Protein AF-A0A7S2PLD2-F1 (afdb_monomer_lite)

Foldseek 3Di:
DWPPPDDDDDPDVVVVLVCVVVCVVDPDDDDDDDDDDDDDDDDDDDPDDLVPDDWAWPDDDQWKTKTWFDAQAAQPQDVVVRGHHPLVSVLVVCVVDVPDDADSDKAFLDDDHRRDTGITMITSDPVSSVVSVVCVVVVVDDDDDTDDDPDDDDPDDD

pLDDT: mean 71.32, std 23.28, range [25.47, 94.06]

Secondary structure (DSSP, 8-state):
----------TTHHHHHHHHHHHTT-------------PPP--------GGG----EEEE-SSEEEEEEPTT--SS-BTTTTB--HHHHHHHHHHH-TT----S--EESS---TT--EEEEEESSHHHHHHHHHHHHTT-S--------SSPPPPPP-

Radius of gyration: 17.47 Å; chains: 1; bounding box: 42×40×40 Å

InterPro domains:
  IPR006145 Pseudouridine synthase, RsuA/RluA-like [PF00849] (63-151)
  IPR006224 Pseudouridine synthase, RluA-like, conserved site [PS01129] (109-123)
  IPR020103 Pseudouridine synthase, catalytic domain superfamily [SSF55120] (50-151)
  IPR050188 RluA Pseudouridine Synthase [PTHR21600] (46-149)

Structure (mmCIF, N/CA/C/O backbone):
data_AF-A0A7S2PLD2-F1
#
_entry.id   AF-A0A7S2PLD2-F1
#
loop_
_atom_site.group_PDB
_atom_site.id
_atom_site.type_symbol
_atom_site.label_atom_id
_atom_site.label_alt_id
_atom_site.label_comp_id
_atom_site.label_asym_id
_atom_site.label_entity_id
_atom_site.label_seq_id
_atom_site.pdbx_PDB_ins_code
_atom_site.Cartn_x
_atom_site.Cartn_y
_atom_site.Cartn_z
_atom_site.occupancy
_atom_site.B_iso_or_equiv
_atom_site.auth_seq_id
_atom_site.auth_comp_id
_atom_site.auth_asym_id
_atom_site.auth_atom_id
_atom_site.pdbx_PDB_model_num
ATOM 1 N N . CYS A 1 1 ? 0.841 -4.759 -26.166 1.00 25.47 1 CYS A N 1
ATOM 2 C CA . CYS A 1 1 ? -0.642 -4.775 -26.176 1.00 25.47 1 CYS A CA 1
ATOM 3 C C . CYS A 1 1 ? -1.135 -4.058 -24.923 1.00 25.47 1 CYS A C 1
ATOM 5 O O . CYS A 1 1 ? -0.956 -4.587 -23.832 1.00 25.47 1 CYS A O 1
ATOM 7 N N . ILE A 1 2 ? -1.646 -2.832 -25.062 1.00 26.31 2 ILE A N 1
ATOM 8 C CA . ILE A 1 2 ? -2.229 -2.085 -23.945 1.00 26.31 2 ILE A CA 1
ATOM 9 C C . ILE A 1 2 ? -3.523 -2.814 -23.580 1.00 26.31 2 ILE A C 1
ATOM 11 O O . ILE A 1 2 ? -4.480 -2.815 -24.352 1.00 26.31 2 ILE A O 1
ATOM 15 N N . MET A 1 3 ? -3.545 -3.476 -22.424 1.00 26.42 3 MET A N 1
ATOM 16 C CA . MET A 1 3 ? -4.778 -3.968 -21.804 1.00 26.42 3 MET A CA 1
ATOM 17 C C . MET A 1 3 ? -5.573 -2.764 -21.283 1.00 26.42 3 MET A C 1
ATOM 19 O O . MET A 1 3 ? -5.764 -2.580 -20.087 1.00 26.42 3 MET A O 1
ATOM 23 N N . MET A 1 4 ? -6.032 -1.914 -22.196 1.00 27.64 4 MET A N 1
ATOM 24 C CA . MET A 1 4 ? -7.102 -0.977 -21.919 1.00 27.64 4 MET A CA 1
ATOM 25 C C . MET A 1 4 ? -8.384 -1.767 -22.099 1.00 27.64 4 MET A C 1
ATOM 27 O O . MET A 1 4 ? -8.828 -2.033 -23.216 1.00 27.64 4 MET A O 1
ATOM 31 N N . LYS A 1 5 ? -8.981 -2.173 -20.979 1.00 26.53 5 LYS A N 1
ATOM 32 C CA . LYS A 1 5 ? -10.404 -2.491 -20.959 1.00 26.53 5 LYS A CA 1
ATOM 33 C C . LYS A 1 5 ? -11.107 -1.175 -21.321 1.00 26.53 5 LYS A C 1
ATOM 35 O O . LYS A 1 5 ? -11.243 -0.291 -20.485 1.00 26.53 5 LYS A O 1
ATOM 40 N N . LYS A 1 6 ? -11.385 -1.011 -22.616 1.00 29.88 6 LYS A N 1
ATOM 41 C CA . LYS A 1 6 ? -11.972 0.172 -23.244 1.00 29.88 6 LYS A CA 1
ATOM 42 C C . LYS A 1 6 ? -13.325 0.447 -22.588 1.00 29.88 6 LYS A C 1
ATOM 44 O O . LYS A 1 6 ? -14.283 -0.265 -22.856 1.00 29.88 6 LYS A O 1
ATOM 49 N N . TYR A 1 7 ? -13.378 1.467 -21.743 1.00 40.28 7 TYR A N 1
ATOM 50 C CA . TYR A 1 7 ? -14.603 2.148 -21.335 1.00 40.28 7 TYR A CA 1
ATOM 51 C C . TYR A 1 7 ? -14.333 3.651 -21.456 1.00 40.28 7 TYR A C 1
ATOM 53 O O . TYR A 1 7 ? -13.196 4.075 -21.233 1.00 40.28 7 TYR A O 1
ATOM 61 N N . PRO A 1 8 ? -15.308 4.432 -21.945 1.00 31.86 8 PRO A N 1
ATOM 62 C CA . PRO A 1 8 ? 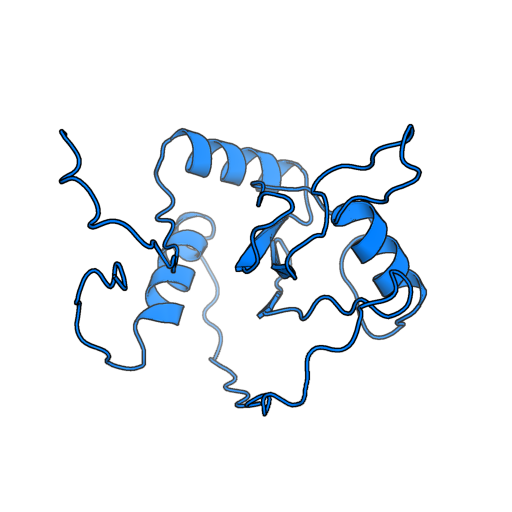-15.051 5.729 -22.548 1.00 31.86 8 PRO A CA 1
ATOM 63 C C . PRO A 1 8 ? -14.454 6.696 -21.527 1.00 31.86 8 PRO A C 1
ATOM 65 O O . PRO A 1 8 ? -14.982 6.874 -20.431 1.00 31.86 8 PRO A O 1
ATOM 68 N N . LEU A 1 9 ? -13.353 7.336 -21.928 1.00 38.69 9 LEU A N 1
ATOM 69 C CA . LEU A 1 9 ? -12.833 8.537 -21.292 1.00 38.69 9 LEU A CA 1
ATOM 70 C C . LEU A 1 9 ? -13.947 9.591 -21.277 1.00 38.69 9 LEU A C 1
ATOM 72 O O . LEU A 1 9 ? -14.194 10.263 -22.276 1.00 38.69 9 LEU A O 1
ATOM 76 N N . ARG A 1 10 ? -14.593 9.763 -20.127 1.00 31.45 10 ARG A N 1
ATOM 77 C CA . ARG A 1 10 ? -15.163 11.047 -19.731 1.00 31.45 10 ARG A CA 1
ATOM 78 C C . ARG A 1 10 ? -14.725 11.350 -18.304 1.00 31.45 10 ARG A C 1
ATOM 80 O O . ARG A 1 10 ? -15.073 10.659 -17.349 1.00 31.45 10 ARG A O 1
ATOM 87 N N . SER A 1 11 ? -13.881 12.373 -18.233 1.00 40.97 11 SER A N 1
ATOM 88 C CA . SER A 1 11 ? -13.506 13.149 -17.055 1.00 40.97 11 SER A CA 1
ATOM 89 C C . SER A 1 11 ? -14.687 13.301 -16.082 1.00 40.97 11 SER A C 1
ATOM 91 O O . SER A 1 11 ? -15.654 13.977 -16.416 1.00 40.97 11 SER A O 1
ATOM 93 N N . SER A 1 12 ? -14.639 12.592 -14.943 1.00 37.19 12 SER A N 1
ATOM 94 C CA . SER A 1 12 ? -15.404 12.804 -13.683 1.00 37.19 12 SER A CA 1
ATOM 95 C C . SER A 1 12 ? -15.594 11.514 -12.872 1.00 37.19 12 SER A C 1
ATOM 97 O O . SER A 1 12 ? -15.789 11.565 -11.663 1.00 37.19 12 SER A O 1
ATOM 99 N N . ILE A 1 13 ? -15.492 10.330 -13.486 1.00 41.12 13 ILE A N 1
ATOM 100 C CA . ILE A 1 13 ? -15.822 9.058 -12.805 1.00 41.12 13 ILE A CA 1
ATOM 101 C C . ILE A 1 13 ? -14.685 8.517 -11.913 1.00 41.12 13 ILE A C 1
ATOM 103 O O . ILE A 1 13 ? -14.933 7.735 -10.996 1.00 41.12 13 ILE A O 1
ATOM 107 N N . PHE A 1 14 ? -13.443 8.971 -12.116 1.00 44.69 14 PHE A N 1
ATOM 108 C CA . PHE A 1 14 ? -12.275 8.501 -11.357 1.00 44.69 14 PHE A CA 1
ATOM 109 C C . PHE A 1 14 ? -12.311 8.922 -9.877 1.00 44.69 14 PHE A C 1
ATOM 111 O O . PHE A 1 14 ? -11.951 8.128 -9.013 1.00 44.69 14 PHE A O 1
ATOM 118 N N . LEU A 1 15 ? -12.832 10.118 -9.571 1.00 40.53 15 LEU A N 1
ATOM 119 C CA . LEU A 1 15 ? -13.086 10.533 -8.188 1.00 40.53 15 LEU A CA 1
ATOM 120 C C . LEU A 1 15 ? -14.403 9.978 -7.630 1.00 40.53 15 LEU A C 1
ATOM 122 O O . LEU A 1 15 ? -14.482 9.733 -6.432 1.00 40.53 15 LEU A O 1
ATOM 126 N N . LEU A 1 16 ? -15.415 9.716 -8.463 1.00 38.69 16 LEU A N 1
ATOM 127 C CA . LEU A 1 16 ? -16.691 9.162 -7.991 1.00 38.69 16 LEU A CA 1
ATOM 128 C C . LEU A 1 16 ? -16.556 7.707 -7.517 1.00 38.69 16 LEU A C 1
ATOM 130 O O . LEU A 1 16 ? -17.138 7.344 -6.501 1.00 38.69 16 LEU A O 1
ATOM 134 N N . LEU A 1 17 ? -15.734 6.885 -8.179 1.00 43.28 17 LEU A N 1
ATOM 135 C CA . LEU A 1 17 ? -15.433 5.521 -7.713 1.00 43.28 17 LEU A CA 1
ATOM 136 C C . LEU A 1 17 ? -14.559 5.506 -6.449 1.00 43.28 17 LEU A C 1
ATOM 138 O O . LEU A 1 17 ? -14.730 4.632 -5.599 1.00 43.28 17 LEU A O 1
ATOM 142 N N . PHE A 1 18 ? -13.660 6.485 -6.306 1.00 41.78 18 PHE A N 1
ATOM 143 C CA . PHE A 1 18 ? -12.861 6.679 -5.092 1.00 41.78 18 PHE A CA 1
ATOM 144 C C . PHE A 1 18 ? -13.739 7.153 -3.920 1.00 41.78 18 PHE A C 1
ATOM 146 O O . PHE A 1 18 ? -13.609 6.662 -2.801 1.00 41.78 18 PHE A O 1
ATOM 153 N N . SER A 1 19 ? -14.713 8.022 -4.207 1.00 38.59 19 SER A N 1
ATOM 154 C CA . SER A 1 19 ? -15.731 8.478 -3.261 1.00 38.59 19 SER A CA 1
ATOM 155 C C . SER A 1 19 ? -16.676 7.346 -2.841 1.00 38.59 19 SER A C 1
ATOM 157 O O . SER A 1 19 ? -16.971 7.230 -1.660 1.00 38.59 19 SER A O 1
ATOM 159 N N . PHE A 1 20 ? -17.071 6.436 -3.738 1.00 39.03 20 PHE A N 1
ATOM 160 C CA . PHE A 1 20 ? -18.024 5.364 -3.407 1.00 39.03 20 PHE A CA 1
ATOM 161 C C . PHE A 1 20 ? -17.465 4.312 -2.427 1.00 39.03 20 PHE A C 1
ATOM 163 O O . PHE A 1 20 ? -18.195 3.814 -1.573 1.00 39.03 20 PHE A O 1
ATOM 170 N N . ILE A 1 21 ? -16.165 3.989 -2.495 1.00 48.22 21 ILE A N 1
ATOM 171 C CA . ILE A 1 21 ? -15.527 3.041 -1.556 1.00 48.22 21 ILE A CA 1
ATOM 172 C C . ILE A 1 21 ? -15.296 3.682 -0.175 1.00 48.22 21 ILE A C 1
ATOM 174 O O . ILE A 1 21 ? -15.421 2.992 0.841 1.00 48.22 21 ILE A O 1
ATOM 178 N N . ILE A 1 22 ? -15.003 4.987 -0.133 1.00 45.69 22 ILE A N 1
ATOM 179 C CA . ILE A 1 22 ? -14.833 5.756 1.111 1.00 45.69 22 ILE A CA 1
ATOM 180 C C . ILE A 1 22 ? -16.200 6.057 1.758 1.00 45.69 22 ILE A C 1
ATOM 182 O O . ILE A 1 22 ? -16.354 5.896 2.967 1.00 45.69 22 ILE A O 1
ATOM 186 N N . SER A 1 23 ? -17.223 6.378 0.960 1.00 42.97 23 SER A N 1
ATOM 187 C CA . SER A 1 23 ? -18.585 6.684 1.424 1.00 42.97 23 SER A CA 1
ATOM 188 C C . SER A 1 23 ? -19.312 5.475 2.019 1.00 42.97 23 SER A C 1
ATOM 190 O O . SER A 1 23 ? -20.239 5.654 2.800 1.00 42.97 23 SER A O 1
ATOM 192 N N . LEU A 1 24 ? -18.893 4.246 1.691 1.00 45.84 24 LEU A N 1
ATOM 193 C CA . LEU A 1 24 ? -19.439 3.027 2.299 1.00 45.84 24 LEU A CA 1
ATOM 194 C C . LEU A 1 24 ? -18.807 2.687 3.663 1.00 45.84 24 LEU A C 1
ATOM 196 O O . LEU A 1 24 ? -19.132 1.643 4.226 1.00 45.84 24 LEU A O 1
ATOM 200 N N . LEU A 1 25 ? -17.852 3.486 4.160 1.00 47.25 25 LEU A N 1
ATOM 201 C CA . LEU A 1 25 ? -17.237 3.285 5.480 1.00 47.25 25 LEU A CA 1
ATOM 202 C C . LEU A 1 25 ? -17.498 4.432 6.473 1.00 47.25 25 LEU A C 1
ATOM 204 O O . LEU A 1 25 ? -17.231 4.243 7.653 1.00 47.25 25 LEU A O 1
ATOM 208 N N . LEU A 1 26 ? -18.023 5.583 6.035 1.00 48.16 26 LEU A N 1
ATOM 209 C CA . LEU A 1 26 ? -18.284 6.753 6.887 1.00 48.16 26 LEU A CA 1
ATOM 210 C C . LEU A 1 26 ? -19.549 7.489 6.401 1.00 48.16 26 LEU A C 1
ATOM 212 O O . LEU A 1 26 ? -19.524 8.070 5.314 1.00 48.16 26 LEU A O 1
ATOM 216 N N . PRO A 1 27 ? -20.660 7.488 7.164 1.00 41.22 27 PRO A N 1
ATOM 217 C CA . PRO A 1 27 ? -21.854 8.239 6.822 1.00 41.22 27 PRO A CA 1
ATOM 218 C C . PRO A 1 27 ? -21.746 9.632 7.440 1.00 41.22 27 PRO A C 1
ATOM 220 O O . PRO A 1 27 ? -22.304 9.851 8.504 1.00 41.22 27 PRO A O 1
ATOM 223 N N . GLN A 1 28 ? -20.998 10.548 6.823 1.00 54.56 28 GLN A N 1
ATOM 224 C CA . GLN A 1 28 ? -21.223 12.003 6.873 1.00 54.56 28 GLN A CA 1
ATOM 225 C C . GLN A 1 28 ? -20.056 12.755 6.223 1.00 54.56 28 GLN A C 1
ATOM 227 O O . GLN A 1 28 ? -18.929 12.276 6.171 1.00 54.56 28 GLN A O 1
ATOM 232 N N . CYS A 1 29 ? -20.375 13.974 5.791 1.00 32.34 29 CYS A N 1
ATOM 233 C CA . CYS A 1 29 ? -19.474 15.038 5.353 1.00 32.34 29 CYS A CA 1
ATOM 234 C C . CYS A 1 29 ? -19.130 15.053 3.857 1.00 32.34 29 CYS A C 1
ATOM 236 O O . CYS A 1 29 ? -18.179 14.457 3.358 1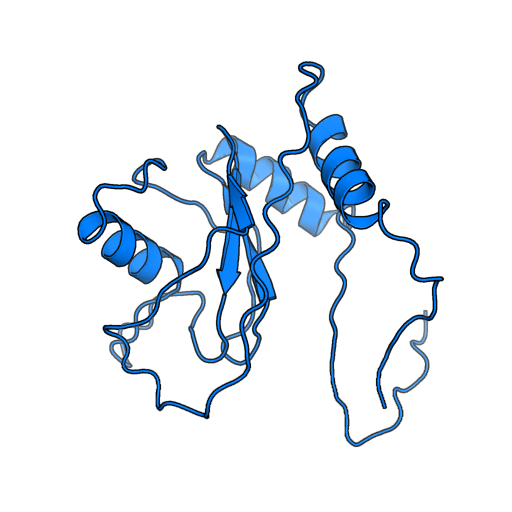.00 32.34 29 CYS A O 1
ATOM 238 N N . ALA A 1 30 ? -19.943 15.845 3.156 1.00 47.19 30 ALA A N 1
ATOM 239 C CA . ALA A 1 30 ? -19.630 16.464 1.883 1.00 47.19 30 ALA A CA 1
ATOM 240 C C . ALA A 1 30 ? -18.429 17.413 2.020 1.00 47.19 30 ALA A C 1
ATOM 242 O O . ALA A 1 30 ? -18.401 18.217 2.948 1.00 47.19 30 ALA A O 1
ATOM 243 N N . ALA A 1 31 ? -17.494 17.390 1.065 1.00 38.03 31 ALA A N 1
ATOM 244 C CA . ALA A 1 31 ? -16.627 18.537 0.800 1.00 38.03 31 ALA A CA 1
ATOM 245 C C . ALA A 1 31 ? -15.987 18.487 -0.599 1.00 38.03 31 ALA A C 1
ATOM 247 O O . ALA A 1 31 ? -15.363 17.508 -0.996 1.00 38.03 31 ALA A O 1
ATOM 248 N N . SER A 1 32 ? -16.203 19.602 -1.298 1.00 37.19 32 SER A N 1
ATOM 249 C CA . SER A 1 32 ? -15.489 20.239 -2.410 1.00 37.19 32 SER A CA 1
ATOM 250 C C . SER A 1 32 ? -14.268 19.538 -3.031 1.00 37.19 32 SER A C 1
ATOM 252 O O . SER A 1 32 ? -13.255 19.285 -2.383 1.00 37.19 32 SER A O 1
ATOM 254 N N . PHE A 1 33 ? -14.334 19.346 -4.352 1.00 34.09 33 PHE A N 1
ATOM 255 C CA . PHE A 1 33 ? -13.188 19.051 -5.211 1.00 34.09 33 PHE A CA 1
ATOM 256 C C . PHE A 1 33 ? -12.295 20.293 -5.343 1.00 34.09 33 PHE A C 1
ATOM 258 O O . PHE A 1 33 ? -12.689 21.269 -5.979 1.00 34.09 33 PHE A O 1
ATOM 265 N N . ALA A 1 34 ? -11.062 20.225 -4.847 1.00 35.75 34 ALA A N 1
ATOM 266 C CA . ALA A 1 34 ? -9.993 21.113 -5.291 1.00 35.75 34 ALA A CA 1
ATOM 267 C C . ALA A 1 34 ? -9.208 20.421 -6.417 1.00 35.75 34 ALA A C 1
ATOM 269 O O . ALA A 1 34 ? -8.473 19.459 -6.199 1.00 35.75 34 ALA A O 1
ATOM 270 N N . THR A 1 35 ? -9.399 20.888 -7.649 1.00 33.31 35 THR A N 1
ATOM 271 C CA . THR A 1 35 ? -8.585 20.515 -8.808 1.00 33.31 35 THR A CA 1
ATOM 272 C C . THR A 1 35 ? -7.263 21.280 -8.781 1.00 33.31 35 THR A C 1
ATOM 274 O O . THR A 1 35 ? -7.259 22.488 -9.003 1.00 33.31 35 THR A O 1
ATOM 277 N N . HIS A 1 36 ? -6.141 20.585 -8.600 1.00 45.91 36 HIS A N 1
ATOM 278 C CA . HIS A 1 36 ? -4.822 21.097 -8.982 1.00 45.91 36 HIS A CA 1
ATOM 279 C C . HIS A 1 36 ? -4.320 20.329 -10.214 1.00 45.91 36 HIS A C 1
ATOM 281 O O . HIS A 1 36 ? -4.064 19.128 -10.110 1.00 45.91 36 HIS A O 1
ATOM 287 N N . PRO A 1 37 ? -4.187 20.973 -11.391 1.00 38.50 37 PRO A N 1
ATOM 288 C CA . PRO A 1 37 ? -3.530 20.372 -12.538 1.00 38.50 37 PRO A CA 1
ATOM 289 C C . PRO A 1 37 ? -2.039 20.718 -12.487 1.00 38.50 37 PRO A C 1
ATOM 291 O O . PRO A 1 37 ? -1.640 21.827 -12.826 1.00 38.50 37 PRO A O 1
ATOM 294 N N . SER A 1 38 ? -1.197 19.770 -12.087 1.00 37.41 38 SER A N 1
ATOM 295 C CA . SER A 1 38 ? 0.237 19.833 -12.374 1.00 37.41 38 SER A CA 1
ATOM 296 C C . SER A 1 38 ? 0.610 18.648 -13.257 1.00 37.41 38 SER A C 1
ATOM 298 O O . SER A 1 38 ? 0.751 17.509 -12.821 1.00 37.41 38 SER A O 1
ATOM 300 N N . THR A 1 39 ? 0.709 18.916 -14.555 1.00 34.66 39 THR A N 1
ATOM 301 C CA . THR A 1 39 ? 1.350 18.034 -15.534 1.00 34.66 39 THR A CA 1
ATOM 302 C C . THR A 1 39 ? 2.849 17.957 -15.245 1.00 34.66 39 THR A C 1
ATOM 304 O O . THR A 1 39 ? 3.501 18.999 -15.322 1.00 34.66 39 THR A O 1
ATOM 307 N N . PRO A 1 40 ? 3.440 16.776 -14.988 1.00 45.41 40 PRO A N 1
ATOM 308 C CA . PRO A 1 40 ? 4.880 16.629 -15.074 1.00 45.41 40 PRO A CA 1
ATOM 309 C C . PRO A 1 40 ? 5.266 16.287 -16.519 1.00 45.41 40 PRO A C 1
ATOM 311 O O . PRO A 1 40 ? 4.872 15.262 -17.079 1.00 45.41 40 PRO A O 1
ATOM 314 N N . THR A 1 41 ? 6.030 17.187 -17.128 1.00 33.31 41 THR A N 1
ATOM 315 C CA . THR A 1 41 ? 6.801 16.986 -18.358 1.00 33.31 41 THR A CA 1
ATOM 316 C C . THR A 1 41 ? 7.808 15.837 -18.173 1.00 33.31 41 THR A C 1
ATOM 318 O O . THR A 1 41 ? 8.471 15.776 -17.137 1.00 33.31 41 THR A O 1
ATOM 321 N N . PRO A 1 42 ? 7.967 14.913 -19.142 1.00 48.38 42 PRO A N 1
ATOM 322 C CA . PRO A 1 42 ? 8.895 13.794 -19.005 1.00 48.38 42 PRO A CA 1
ATOM 323 C C . PRO A 1 42 ? 10.310 14.208 -19.436 1.00 48.38 42 PRO A C 1
ATOM 325 O O . PRO A 1 42 ? 10.672 14.084 -20.604 1.00 48.38 42 PRO A O 1
ATOM 328 N N . SER A 1 43 ? 11.128 14.687 -18.499 1.00 42.88 43 SER A N 1
ATOM 329 C CA . SER A 1 43 ? 12.562 14.907 -18.720 1.00 42.88 43 SER A CA 1
ATOM 330 C C . SER A 1 43 ? 13.393 13.775 -18.104 1.00 42.88 43 SER A C 1
ATOM 332 O O . SER A 1 43 ? 13.590 13.750 -16.893 1.00 42.88 43 SER A O 1
ATOM 334 N N . SER A 1 44 ? 13.917 12.902 -18.978 1.00 44.00 44 SER A N 1
ATOM 335 C CA . SER 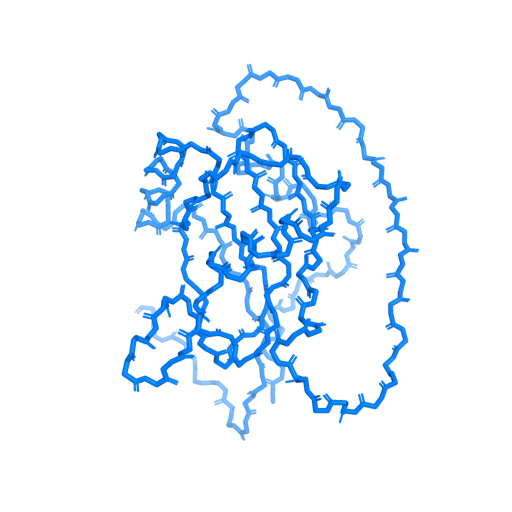A 1 44 ? 15.094 12.012 -18.823 1.00 44.00 44 SER A CA 1
ATOM 336 C C . SER A 1 44 ? 15.109 10.936 -17.708 1.00 44.00 44 SER A C 1
ATOM 338 O O . SER A 1 44 ? 14.598 11.148 -16.613 1.00 44.00 44 SER A O 1
ATOM 340 N N . PRO A 1 45 ? 15.727 9.756 -17.949 1.00 48.09 45 PRO A N 1
ATOM 341 C CA . PRO A 1 45 ? 15.830 8.688 -16.960 1.00 48.09 45 PRO A CA 1
ATOM 342 C C . PRO A 1 45 ? 16.981 8.986 -15.990 1.00 48.09 45 PRO A C 1
ATOM 344 O O . PRO A 1 45 ? 18.093 8.484 -16.142 1.00 48.09 45 PRO A O 1
ATOM 347 N N . SER A 1 46 ? 16.726 9.836 -15.001 1.00 44.09 46 SER A N 1
ATOM 348 C CA . SER A 1 46 ? 17.667 10.097 -13.913 1.00 44.09 46 SER A CA 1
ATOM 349 C C . SER A 1 46 ? 17.790 8.848 -13.038 1.00 44.09 46 SER A C 1
ATOM 351 O O . SER A 1 46 ? 16.786 8.308 -12.570 1.00 44.09 46 SER A O 1
ATOM 353 N N . ILE A 1 47 ? 19.016 8.367 -12.833 1.00 42.06 47 ILE A N 1
ATOM 354 C CA . ILE A 1 47 ? 19.329 7.299 -11.879 1.00 42.06 47 ILE A CA 1
ATOM 355 C C . ILE A 1 47 ? 18.907 7.802 -10.494 1.00 42.06 47 ILE A C 1
ATOM 357 O O . ILE A 1 47 ? 19.497 8.740 -9.970 1.00 42.06 47 ILE A O 1
ATOM 361 N N . ILE A 1 48 ? 17.840 7.227 -9.940 1.00 47.47 48 ILE A N 1
ATOM 362 C CA . ILE A 1 48 ? 17.268 7.665 -8.667 1.00 47.47 48 ILE A CA 1
ATOM 363 C C . ILE A 1 48 ? 18.145 7.122 -7.532 1.00 47.47 48 ILE A C 1
ATOM 365 O O . ILE A 1 48 ? 18.126 5.925 -7.236 1.00 47.47 48 ILE A O 1
ATOM 369 N N . THR A 1 49 ? 18.921 7.999 -6.905 1.00 44.47 49 THR A N 1
ATOM 370 C CA . THR A 1 49 ? 19.588 7.766 -5.621 1.00 44.47 49 THR A CA 1
ATOM 371 C C . THR A 1 49 ? 18.538 7.619 -4.506 1.00 44.47 49 THR A C 1
ATOM 373 O O . THR A 1 49 ? 17.533 8.331 -4.523 1.00 44.47 49 THR A O 1
ATOM 376 N N . PRO A 1 50 ? 18.723 6.715 -3.517 1.00 51.22 50 PRO A N 1
ATOM 377 C CA . PRO A 1 50 ? 17.751 6.502 -2.436 1.00 51.22 50 PRO A CA 1
ATOM 378 C C . PRO A 1 50 ? 17.439 7.761 -1.612 1.00 51.22 50 PRO A C 1
ATOM 380 O O . PRO A 1 50 ? 16.390 7.828 -0.978 1.00 51.22 50 PRO A O 1
ATOM 383 N N . SER A 1 51 ? 18.347 8.740 -1.622 1.00 51.88 51 SER A N 1
ATOM 384 C CA . SER A 1 51 ? 18.269 10.001 -0.880 1.00 51.88 51 SER A CA 1
ATOM 385 C C . SER A 1 51 ? 17.295 11.028 -1.460 1.00 51.88 51 SER A C 1
ATOM 387 O O . SER A 1 51 ? 16.854 11.898 -0.719 1.00 51.88 51 SER A O 1
ATOM 389 N N . ASP A 1 52 ? 16.927 10.926 -2.741 1.00 63.22 52 ASP A N 1
ATOM 390 C CA . ASP A 1 52 ? 16.139 11.956 -3.446 1.00 63.22 52 ASP A CA 1
ATOM 391 C C . ASP A 1 52 ? 14.730 11.472 -3.819 1.00 63.22 52 ASP A C 1
ATOM 393 O O . ASP A 1 52 ? 14.032 12.054 -4.655 1.00 63.22 52 ASP A O 1
ATOM 397 N N . ILE A 1 53 ? 14.300 10.361 -3.219 1.00 74.25 53 ILE A N 1
ATOM 398 C CA . ILE A 1 53 ? 13.023 9.731 -3.539 1.00 74.25 53 ILE A CA 1
ATOM 399 C C . ILE A 1 53 ? 11.901 10.486 -2.848 1.00 74.25 53 ILE A C 1
ATOM 401 O O . ILE A 1 53 ? 11.600 10.252 -1.682 1.00 74.25 53 ILE A O 1
ATOM 405 N N . ASN A 1 54 ? 11.253 11.362 -3.608 1.00 83.19 54 ASN A N 1
ATOM 406 C CA . ASN A 1 54 ? 10.000 11.972 -3.202 1.00 83.19 54 ASN A CA 1
ATOM 407 C C . ASN A 1 54 ? 8.830 11.017 -3.490 1.00 83.19 54 ASN A C 1
ATOM 409 O O . ASN A 1 54 ? 8.713 10.482 -4.598 1.00 83.19 54 ASN A O 1
ATOM 413 N N . PHE A 1 55 ? 7.937 10.845 -2.520 1.00 88.69 55 PHE A N 1
ATOM 414 C CA . PHE A 1 55 ? 6.659 10.153 -2.663 1.00 88.69 55 PHE A CA 1
ATOM 415 C C . PHE A 1 55 ? 5.526 11.182 -2.749 1.00 88.69 55 PHE A C 1
ATOM 417 O O . PHE A 1 55 ? 5.085 11.691 -1.715 1.00 88.69 55 PHE A O 1
ATOM 424 N N . PRO A 1 56 ? 5.016 11.491 -3.957 1.00 88.44 56 PRO A N 1
ATOM 425 C CA . PRO A 1 56 ? 3.905 12.417 -4.112 1.00 88.44 56 PRO A CA 1
ATOM 426 C C . PRO A 1 56 ? 2.652 11.897 -3.410 1.00 88.44 56 PRO A C 1
ATOM 428 O O . PRO A 1 56 ? 2.229 10.759 -3.644 1.00 88.44 56 PRO A O 1
ATOM 431 N N . ILE A 1 57 ? 2.033 12.748 -2.598 1.00 89.12 57 ILE A N 1
ATOM 432 C CA . ILE A 1 57 ? 0.736 12.476 -1.982 1.00 89.12 57 ILE A CA 1
ATOM 433 C C . ILE A 1 57 ? -0.350 12.775 -3.009 1.00 89.12 57 ILE A C 1
ATOM 435 O O . ILE A 1 57 ? -0.452 13.884 -3.525 1.00 89.12 57 ILE A O 1
ATOM 439 N N . LEU A 1 58 ? -1.146 11.759 -3.325 1.00 89.94 58 LEU A N 1
ATOM 440 C CA . LEU A 1 58 ? -2.264 11.853 -4.262 1.00 89.94 58 LEU A CA 1
ATOM 441 C C . LEU A 1 58 ? -3.576 12.158 -3.541 1.00 89.94 58 LEU A C 1
ATOM 443 O O . LEU A 1 58 ? -4.475 12.764 -4.117 1.00 89.94 58 LEU A O 1
ATOM 447 N N . TYR A 1 59 ? -3.701 11.687 -2.301 1.00 89.81 59 TYR A N 1
ATOM 448 C CA . TYR A 1 59 ? -4.874 11.896 -1.465 1.00 89.81 59 TYR A CA 1
ATOM 449 C C . TYR A 1 59 ? -4.501 11.762 0.006 1.00 89.81 59 TYR A C 1
ATOM 451 O O . TYR A 1 59 ? -3.762 10.851 0.380 1.00 89.81 59 TYR A O 1
ATOM 459 N N . GLU A 1 60 ? -5.066 12.618 0.845 1.00 89.00 60 GLU A N 1
ATOM 460 C CA . GLU A 1 60 ? -4.897 12.559 2.288 1.00 89.00 60 GLU A CA 1
ATOM 461 C C . GLU A 1 60 ? -6.189 12.990 2.984 1.00 89.00 60 GLU A C 1
ATOM 463 O O . GLU A 1 60 ? -6.811 13.981 2.605 1.00 89.00 60 GLU A O 1
ATOM 468 N N . ASN A 1 61 ? -6.595 12.238 4.005 1.00 89.50 61 ASN A N 1
ATOM 469 C CA . ASN A 1 61 ? -7.640 12.639 4.944 1.00 89.50 61 ASN A CA 1
ATOM 470 C C . ASN A 1 61 ? -7.250 12.218 6.373 1.00 89.50 61 ASN A C 1
ATOM 472 O O . ASN A 1 61 ? -6.111 11.815 6.615 1.00 89.50 61 ASN A O 1
ATOM 476 N N . GLU A 1 62 ? -8.170 12.306 7.332 1.00 89.06 62 GLU A N 1
ATOM 477 C CA . GLU A 1 62 ? -7.919 11.933 8.733 1.00 89.06 62 GLU A CA 1
ATOM 478 C C . GLU A 1 62 ? -7.498 10.460 8.915 1.00 89.06 62 GLU A C 1
ATOM 480 O O . GLU A 1 62 ? -6.713 10.128 9.802 1.00 89.06 62 GLU A O 1
ATOM 485 N N . HIS A 1 63 ? -7.956 9.564 8.041 1.00 89.62 63 HIS A N 1
ATOM 486 C CA . HIS A 1 63 ? -7.817 8.116 8.201 1.00 89.62 63 HIS A CA 1
ATOM 487 C C . HIS A 1 63 ? -6.880 7.455 7.186 1.00 89.62 63 HIS A C 1
ATOM 489 O O . HIS A 1 63 ? -6.347 6.375 7.454 1.00 89.62 63 HIS A O 1
ATOM 495 N N . LEU A 1 64 ? -6.689 8.065 6.019 1.00 91.56 64 LEU A N 1
ATOM 496 C CA . LEU A 1 64 ? -6.064 7.473 4.844 1.00 91.56 64 LEU A CA 1
ATOM 497 C C . LEU A 1 64 ? -5.041 8.410 4.220 1.00 91.56 64 LEU A C 1
ATOM 499 O O . LEU A 1 64 ? -5.176 9.634 4.232 1.00 91.56 64 LEU A O 1
ATOM 503 N N . LEU A 1 65 ? -4.046 7.785 3.608 1.00 91.56 65 LEU A N 1
ATOM 504 C CA . LEU A 1 65 ? -3.024 8.423 2.803 1.00 91.56 65 LEU A CA 1
ATOM 505 C C . LEU A 1 65 ? -2.822 7.581 1.539 1.00 91.56 65 LEU A C 1
ATOM 507 O O . LEU A 1 65 ? -2.529 6.390 1.623 1.00 91.56 65 LEU A O 1
ATOM 511 N N . ALA A 1 66 ? -2.985 8.181 0.366 1.00 93.00 66 ALA A N 1
ATOM 512 C CA . ALA A 1 66 ? -2.647 7.560 -0.906 1.00 93.00 66 ALA A CA 1
ATOM 513 C C . ALA A 1 66 ? -1.432 8.265 -1.500 1.00 93.00 66 ALA A C 1
ATOM 515 O O . ALA A 1 66 ? -1.453 9.477 -1.718 1.00 93.00 66 ALA A O 1
ATOM 516 N N . ILE A 1 67 ? -0.394 7.493 -1.799 1.00 92.25 67 ILE A N 1
ATOM 517 C CA . ILE A 1 67 ? 0.842 7.999 -2.396 1.00 92.25 67 ILE A CA 1
ATOM 518 C C . ILE A 1 67 ? 1.081 7.389 -3.774 1.00 92.25 67 ILE A C 1
ATOM 520 O O . ILE A 1 67 ? 0.627 6.280 -4.075 1.00 92.25 67 ILE A O 1
ATOM 524 N N . SER A 1 68 ? 1.847 8.092 -4.601 1.00 92.38 68 SER A N 1
ATOM 525 C CA . SER A 1 68 ? 2.423 7.532 -5.819 1.00 92.38 68 SER A CA 1
ATOM 526 C C . SER A 1 68 ? 3.739 6.829 -5.486 1.00 92.38 68 SER A C 1
ATOM 528 O O . SER A 1 68 ? 4.758 7.476 -5.248 1.00 92.38 68 SER A O 1
ATOM 530 N N . LYS A 1 69 ? 3.729 5.492 -5.464 1.00 92.00 69 LYS A N 1
ATOM 531 C CA . LYS A 1 69 ? 4.936 4.679 -5.286 1.00 92.00 69 LYS A CA 1
ATOM 532 C C . LYS A 1 69 ? 5.714 4.618 -6.609 1.00 92.00 69 LYS A C 1
ATOM 534 O O . LYS A 1 69 ? 5.174 4.096 -7.594 1.00 92.00 69 LYS A O 1
ATOM 539 N N . PRO A 1 70 ? 6.983 5.055 -6.653 1.00 90.44 70 PRO A N 1
ATOM 540 C CA . PRO A 1 70 ? 7.841 4.820 -7.803 1.00 90.44 70 PRO A CA 1
ATOM 541 C C . PRO A 1 70 ? 8.198 3.325 -7.940 1.00 90.44 70 PRO A C 1
ATOM 543 O O . PRO A 1 70 ? 8.062 2.534 -6.990 1.00 90.44 70 PRO A O 1
ATOM 546 N N . PRO A 1 71 ? 8.632 2.893 -9.136 1.00 89.12 71 PRO A N 1
ATOM 547 C CA . PRO A 1 71 ? 9.121 1.536 -9.324 1.00 89.12 71 PRO A CA 1
ATOM 548 C C . PRO A 1 71 ? 10.469 1.350 -8.607 1.00 89.12 71 PRO A C 1
ATOM 550 O O . PRO A 1 71 ? 11.133 2.306 -8.227 1.00 89.12 71 PRO A O 1
ATOM 553 N N . HIS A 1 72 ? 10.871 0.097 -8.437 1.00 89.44 72 HIS A N 1
ATOM 554 C CA . HIS A 1 72 ? 12.102 -0.366 -7.782 1.00 89.44 72 HIS A CA 1
ATOM 555 C C . HIS A 1 72 ? 12.192 -0.180 -6.259 1.00 89.44 72 HIS A C 1
ATOM 557 O O . HIS A 1 72 ? 13.158 -0.654 -5.665 1.00 89.44 72 HIS A O 1
ATOM 563 N N . ILE A 1 73 ? 11.159 0.375 -5.616 1.00 90.38 73 ILE A N 1
ATOM 564 C CA . ILE A 1 73 ? 11.082 0.500 -4.153 1.00 90.38 73 ILE A CA 1
ATOM 565 C C . ILE A 1 73 ? 10.437 -0.729 -3.510 1.00 90.38 73 ILE A C 1
ATOM 567 O O . ILE A 1 73 ? 9.305 -1.072 -3.893 1.00 90.38 73 ILE A O 1
ATOM 571 N N . PRO A 1 74 ? 11.119 -1.393 -2.553 1.00 91.25 74 PRO A N 1
ATOM 572 C CA . PRO A 1 74 ? 10.572 -2.542 -1.852 1.00 91.25 74 PRO A CA 1
ATOM 573 C C . PRO A 1 74 ? 9.446 -2.130 -0.896 1.00 91.25 74 PRO A C 1
ATOM 575 O O . PRO A 1 74 ? 9.365 -1.004 -0.410 1.00 91.25 74 PRO A O 1
ATOM 578 N N . HIS A 1 75 ? 8.532 -3.063 -0.643 1.00 91.38 75 HIS A N 1
ATOM 579 C CA . HIS A 1 75 ? 7.408 -2.822 0.260 1.00 91.38 75 HIS A CA 1
ATOM 580 C C . HIS A 1 75 ? 7.801 -2.968 1.738 1.00 91.38 75 HIS A C 1
ATOM 582 O O . HIS A 1 75 ? 7.281 -2.257 2.591 1.00 91.38 75 HIS A O 1
ATOM 588 N N . HIS A 1 76 ? 8.719 -3.888 2.032 1.00 90.62 76 HIS A N 1
ATOM 589 C CA . HIS A 1 76 ? 9.227 -4.160 3.373 1.00 90.62 76 HIS A CA 1
ATOM 590 C C . HIS A 1 76 ? 10.724 -3.886 3.417 1.00 90.62 76 HIS A C 1
ATOM 592 O O . HIS A 1 76 ? 11.390 -4.001 2.387 1.00 90.62 76 HIS A O 1
ATOM 598 N N . ASP A 1 77 ? 11.210 -3.533 4.603 1.00 90.25 77 ASP A N 1
ATOM 599 C CA . ASP A 1 77 ? 12.638 -3.415 4.871 1.00 90.25 77 ASP A CA 1
ATOM 600 C C . ASP A 1 77 ? 13.305 -4.777 4.646 1.00 90.25 77 ASP A C 1
ATOM 602 O O . ASP A 1 77 ? 12.768 -5.818 5.038 1.00 90.25 77 ASP A O 1
ATOM 606 N N . AS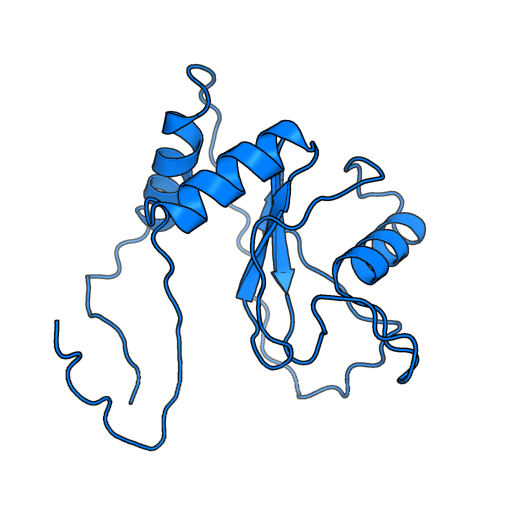P A 1 78 ? 14.468 -4.758 4.008 1.00 90.00 78 ASP A N 1
ATOM 607 C CA . ASP A 1 78 ? 15.328 -5.918 3.825 1.00 90.00 78 ASP A CA 1
ATOM 608 C C . ASP A 1 78 ? 16.670 -5.657 4.528 1.00 90.00 78 ASP A C 1
ATOM 610 O O . ASP A 1 78 ? 17.532 -4.953 3.986 1.00 90.00 78 ASP A O 1
ATOM 614 N N . PRO A 1 79 ? 16.862 -6.212 5.740 1.00 84.44 79 PRO A N 1
ATOM 615 C CA . PRO A 1 79 ? 18.088 -6.028 6.509 1.00 84.44 79 PRO A CA 1
ATOM 616 C C . PRO A 1 79 ? 19.325 -6.616 5.823 1.00 84.44 79 PRO A C 1
ATOM 618 O O . PRO A 1 79 ? 20.426 -6.123 6.044 1.00 84.44 79 PRO A O 1
ATOM 621 N N . GLN A 1 80 ? 19.166 -7.659 4.999 1.00 87.56 80 GLN A N 1
ATOM 622 C CA . GLN A 1 80 ? 20.300 -8.340 4.367 1.00 87.56 80 GLN A CA 1
ATOM 623 C C . GLN A 1 80 ? 20.893 -7.509 3.232 1.00 87.56 80 GLN A C 1
ATOM 625 O O . GLN A 1 80 ? 22.109 -7.474 3.059 1.00 87.56 80 GLN A O 1
ATOM 630 N N . SER A 1 81 ? 20.040 -6.823 2.470 1.00 83.94 81 SER A N 1
ATOM 631 C CA . SER A 1 81 ? 20.467 -5.941 1.381 1.00 83.94 81 SER A CA 1
ATOM 632 C C . SER A 1 81 ? 20.596 -4.470 1.798 1.00 83.94 81 SER A C 1
ATOM 634 O O . SER A 1 81 ? 20.891 -3.622 0.954 1.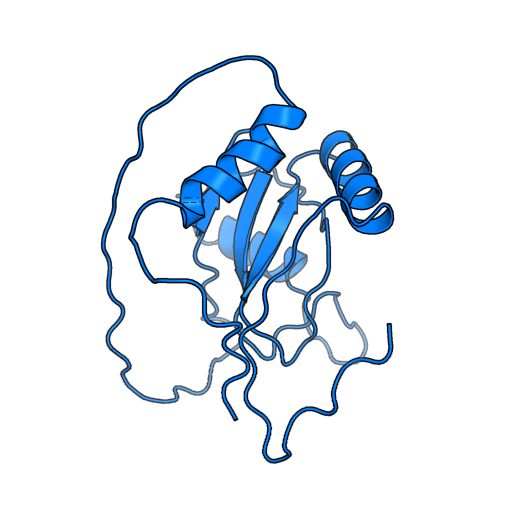00 83.94 81 SER A O 1
ATOM 636 N N . ASN A 1 82 ? 20.396 -4.162 3.087 1.00 85.56 82 ASN A N 1
ATOM 637 C CA . ASN A 1 82 ? 20.374 -2.808 3.644 1.00 85.56 82 ASN A CA 1
ATOM 638 C C . ASN A 1 82 ? 19.406 -1.869 2.892 1.00 85.56 82 ASN A C 1
ATOM 640 O O . ASN A 1 82 ? 19.690 -0.688 2.679 1.00 85.56 82 ASN A O 1
ATOM 644 N N . GLN A 1 83 ? 18.269 -2.407 2.437 1.00 86.50 83 GLN A N 1
ATOM 645 C CA . GLN A 1 83 ? 17.260 -1.653 1.693 1.00 86.50 83 GLN A CA 1
ATOM 646 C C . GLN A 1 83 ? 16.058 -1.336 2.576 1.00 86.50 83 GLN A C 1
ATOM 648 O O . GLN A 1 83 ? 15.425 -2.227 3.140 1.00 86.50 83 GLN A O 1
ATOM 653 N N . LEU A 1 84 ? 15.698 -0.056 2.645 1.00 89.81 84 LEU A N 1
ATOM 654 C CA . LEU A 1 84 ? 14.493 0.387 3.336 1.00 89.81 84 LEU A CA 1
ATOM 655 C C . LEU A 1 84 ? 13.257 0.180 2.458 1.00 89.81 84 LEU A C 1
ATOM 657 O O . LEU A 1 84 ? 13.257 0.453 1.255 1.00 89.81 84 LEU A O 1
ATOM 661 N N . GLY A 1 85 ? 12.191 -0.289 3.086 1.00 91.19 85 GLY A N 1
ATOM 662 C CA . GLY A 1 85 ? 10.858 -0.405 2.535 1.00 91.19 85 GLY A CA 1
ATOM 663 C C . GLY A 1 85 ? 10.117 0.926 2.519 1.00 91.19 85 GLY A C 1
ATOM 664 O O . GLY A 1 85 ? 10.483 1.902 3.175 1.00 91.19 85 GLY A O 1
ATOM 665 N N . ILE A 1 86 ? 9.013 0.946 1.777 1.00 91.94 86 ILE A N 1
ATOM 666 C CA . ILE A 1 86 ? 8.223 2.154 1.521 1.00 91.94 86 ILE A CA 1
ATOM 667 C C . ILE A 1 86 ? 7.768 2.892 2.789 1.00 91.94 86 ILE A C 1
ATOM 669 O O . ILE A 1 86 ? 7.805 4.116 2.822 1.00 91.94 86 ILE A O 1
ATOM 673 N N . ILE A 1 87 ? 7.367 2.177 3.845 1.00 91.94 87 ILE A N 1
ATOM 674 C CA . ILE A 1 87 ? 6.897 2.809 5.090 1.00 91.94 87 ILE A CA 1
ATOM 675 C C . ILE A 1 87 ? 8.054 3.510 5.814 1.00 91.94 87 ILE A C 1
ATOM 677 O O . ILE A 1 87 ? 7.889 4.627 6.304 1.00 91.94 87 ILE A O 1
ATOM 681 N N . SER A 1 88 ? 9.228 2.878 5.857 1.00 91.06 88 SER A N 1
ATOM 682 C CA . SER A 1 88 ? 10.429 3.439 6.479 1.00 91.06 88 SER A CA 1
ATOM 683 C C . SER A 1 88 ? 10.950 4.646 5.694 1.00 91.06 88 SER A C 1
ATOM 685 O O . SER A 1 88 ? 11.277 5.668 6.296 1.00 91.06 88 SER A O 1
ATOM 687 N N . LEU A 1 89 ? 10.917 4.581 4.360 1.00 91.06 89 LEU A N 1
ATOM 688 C CA . LEU A 1 89 ? 11.267 5.706 3.487 1.00 91.06 89 LEU A CA 1
ATOM 689 C C . LEU A 1 89 ? 10.299 6.893 3.641 1.00 91.06 89 LEU A C 1
ATOM 691 O O . LEU A 1 89 ? 10.739 8.033 3.751 1.00 91.06 89 LEU A O 1
ATOM 695 N N . LEU A 1 90 ? 8.987 6.646 3.728 1.00 89.81 90 LEU A N 1
ATOM 696 C CA . LEU A 1 90 ? 7.996 7.703 3.980 1.00 89.81 90 LEU A CA 1
ATOM 697 C C . LEU A 1 90 ? 8.196 8.388 5.333 1.00 89.81 90 LEU A C 1
ATOM 699 O O . LEU A 1 90 ? 8.007 9.599 5.447 1.00 89.81 90 LEU A O 1
ATOM 703 N N . ARG A 1 91 ? 8.593 7.622 6.354 1.00 87.94 91 ARG A N 1
ATOM 704 C CA . ARG A 1 91 ? 8.937 8.169 7.670 1.00 87.94 91 ARG A CA 1
ATOM 705 C C . ARG A 1 91 ? 10.167 9.072 7.590 1.00 87.94 91 ARG A C 1
ATOM 707 O O . ARG A 1 91 ? 10.151 10.144 8.185 1.00 87.94 91 ARG A O 1
ATOM 714 N N . GLN A 1 92 ? 11.203 8.665 6.857 1.00 87.88 92 GLN A N 1
ATOM 715 C CA . GLN A 1 92 ? 12.385 9.503 6.638 1.00 87.88 92 GLN A CA 1
ATOM 716 C C . GLN A 1 92 ? 12.025 10.787 5.887 1.00 87.88 92 GLN A C 1
ATOM 718 O O . GLN A 1 92 ? 12.398 11.867 6.335 1.00 87.88 92 GLN A O 1
ATOM 723 N N . GLN A 1 93 ? 11.238 10.692 4.810 1.00 85.69 93 GLN A N 1
ATOM 724 C CA . GLN A 1 93 ? 10.764 11.861 4.065 1.00 85.69 93 GLN A CA 1
ATOM 725 C C . GLN A 1 93 ? 10.017 12.847 4.978 1.00 85.69 93 GLN A C 1
ATOM 727 O O . GLN A 1 93 ? 10.297 14.043 4.949 1.00 85.69 93 GLN A O 1
ATOM 732 N N . GLN A 1 94 ? 9.120 12.352 5.834 1.00 83.75 94 GLN A N 1
ATOM 733 C CA . GLN A 1 94 ? 8.385 13.189 6.785 1.00 83.75 94 GLN A CA 1
ATOM 734 C C . GLN A 1 94 ? 9.312 13.894 7.789 1.00 83.75 94 GLN A C 1
ATOM 736 O O . GLN A 1 94 ? 9.087 15.052 8.116 1.00 83.75 94 GLN A O 1
ATOM 741 N N . GLN A 1 95 ? 10.365 13.227 8.271 1.00 82.75 95 GLN A N 1
ATOM 742 C CA . GLN A 1 95 ? 11.335 13.848 9.184 1.00 82.75 95 GLN A CA 1
ATOM 743 C C . GLN A 1 95 ? 12.128 14.984 8.522 1.00 82.75 95 GLN A C 1
ATOM 745 O O . GLN A 1 95 ? 12.522 15.925 9.203 1.00 82.75 95 GLN A O 1
ATOM 750 N N . GLN A 1 96 ? 12.356 14.899 7.209 1.00 81.38 96 GLN A N 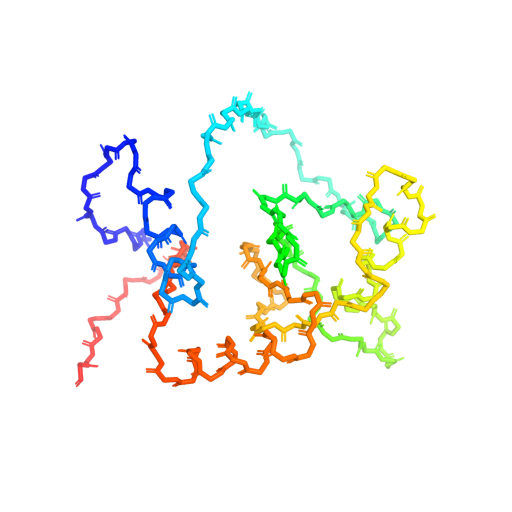1
ATOM 751 C CA . GLN A 1 96 ? 13.073 15.917 6.436 1.00 81.38 96 GLN A CA 1
ATOM 752 C C . GLN A 1 96 ? 12.163 17.074 5.993 1.00 81.38 96 GLN A C 1
ATOM 754 O O . GLN A 1 96 ? 12.641 18.176 5.736 1.00 81.38 96 GLN A O 1
ATOM 759 N N . GLN A 1 97 ? 10.851 16.840 5.891 1.00 76.75 97 GLN A N 1
ATOM 760 C CA . GLN A 1 97 ? 9.885 17.793 5.350 1.00 76.75 97 GLN A CA 1
ATOM 761 C C . GLN A 1 97 ? 8.872 18.205 6.422 1.00 76.75 97 GLN A C 1
ATOM 763 O O . GLN A 1 97 ? 7.890 17.512 6.678 1.00 76.75 97 GLN A O 1
ATOM 768 N N . SER A 1 98 ? 9.068 19.393 6.998 1.00 62.78 98 SER A N 1
ATOM 769 C CA . SER A 1 98 ? 8.188 19.981 8.022 1.00 62.78 98 SER A CA 1
ATOM 770 C C . SER A 1 98 ? 6.751 20.252 7.552 1.00 62.78 98 SER A C 1
ATOM 772 O O . SER A 1 98 ? 5.882 20.541 8.371 1.00 62.78 98 SER A O 1
ATOM 774 N N . SER A 1 99 ? 6.480 20.163 6.246 1.00 65.31 99 SER A N 1
ATOM 775 C CA . SER A 1 99 ? 5.171 20.449 5.647 1.00 65.31 99 SER A CA 1
ATOM 776 C C . SER A 1 99 ? 4.187 19.273 5.666 1.00 65.31 99 SER A C 1
ATOM 778 O O . SER A 1 99 ? 3.013 19.480 5.363 1.00 65.31 99 SER A O 1
ATOM 780 N N . PHE A 1 100 ? 4.623 18.054 6.001 1.00 66.00 100 PHE A N 1
ATOM 781 C CA . PHE A 1 100 ? 3.761 16.868 5.985 1.00 66.00 100 PHE A CA 1
ATOM 782 C C . PHE A 1 100 ? 3.341 16.447 7.397 1.00 66.00 100 PHE A C 1
ATOM 784 O O . PHE A 1 100 ? 4.175 16.139 8.246 1.00 66.00 100 PHE A O 1
ATOM 791 N N . SER A 1 101 ? 2.027 16.401 7.637 1.00 67.19 101 SER A N 1
ATOM 792 C CA . SER A 1 101 ? 1.442 16.136 8.957 1.00 67.19 101 SER A CA 1
ATOM 793 C C . SER A 1 101 ? 0.488 14.938 8.918 1.00 67.19 101 SER A C 1
ATOM 795 O O . SER A 1 101 ? -0.729 15.060 9.044 1.00 67.19 101 SER A O 1
ATOM 797 N N . TYR A 1 102 ? 1.049 13.744 8.732 1.00 74.81 102 TYR A N 1
ATOM 798 C CA . TYR A 1 102 ? 0.360 12.478 8.990 1.00 74.81 102 TYR A CA 1
ATOM 799 C C . TYR A 1 102 ? 0.938 11.803 10.243 1.00 74.81 102 TYR A C 1
ATOM 801 O O . TYR A 1 102 ? 2.082 12.076 10.618 1.00 74.81 102 TYR A O 1
ATOM 809 N N . PRO A 1 103 ? 0.164 10.947 10.943 1.00 74.06 103 PRO A N 1
ATOM 810 C CA . PRO A 1 103 ? 0.621 10.331 12.181 1.00 74.06 103 PRO A CA 1
ATOM 811 C C . PRO A 1 103 ? 1.907 9.542 11.969 1.00 74.06 103 PRO A C 1
ATOM 813 O O . PRO A 1 103 ? 2.132 8.945 10.916 1.00 74.06 103 PRO A O 1
ATOM 816 N N . HIS A 1 104 ? 2.724 9.489 13.022 1.00 73.44 104 HIS A N 1
ATOM 817 C CA . HIS A 1 104 ? 4.043 8.859 12.983 1.00 73.44 104 HIS A CA 1
ATOM 818 C C . HIS A 1 104 ? 4.000 7.393 12.506 1.00 73.44 104 HIS A C 1
ATOM 820 O O . HIS A 1 104 ? 4.963 6.870 11.930 1.00 73.44 104 HIS A O 1
ATOM 826 N N . ARG A 1 105 ? 2.869 6.716 12.733 1.00 86.75 105 ARG A N 1
ATOM 827 C CA . ARG A 1 105 ? 2.653 5.334 12.329 1.00 86.75 105 ARG A CA 1
ATOM 828 C C . ARG A 1 105 ? 1.653 5.251 11.181 1.00 86.75 105 ARG A C 1
ATOM 830 O O . ARG A 1 105 ? 0.466 5.492 11.356 1.00 86.75 105 ARG A O 1
ATOM 837 N N . LEU A 1 106 ? 2.160 4.836 10.025 1.00 91.69 106 LEU A N 1
ATOM 838 C CA . LEU A 1 106 ? 1.370 4.457 8.860 1.00 91.69 106 LEU A CA 1
ATOM 839 C C . LEU A 1 106 ? 1.283 2.932 8.768 1.00 91.69 106 LEU A C 1
ATOM 841 O O . LEU A 1 106 ? 2.240 2.218 9.079 1.00 91.69 106 LEU A O 1
ATOM 845 N N . TYR A 1 107 ? 0.138 2.440 8.313 1.00 93.00 107 TYR A N 1
ATOM 846 C CA . TYR A 1 107 ? -0.160 1.020 8.177 1.00 93.00 107 TYR A CA 1
ATOM 847 C C . TYR A 1 107 ? -0.412 0.686 6.706 1.00 93.00 107 TYR A C 1
ATOM 849 O O . TYR A 1 107 ? -1.277 1.277 6.061 1.00 93.00 107 TYR A O 1
ATOM 857 N N . GLY A 1 108 ? 0.341 -0.271 6.164 1.00 91.81 108 GLY A N 1
ATOM 858 C CA . GLY A 1 108 ? 0.137 -0.753 4.799 1.00 91.81 108 GLY A CA 1
ATOM 859 C C . GLY A 1 108 ? -1.170 -1.533 4.673 1.00 91.81 108 GLY A C 1
ATOM 860 O O . GLY A 1 108 ? -1.360 -2.528 5.367 1.00 91.81 108 GLY A O 1
ATOM 861 N N . VAL A 1 109 ? -2.056 -1.101 3.774 1.00 91.44 109 VAL A N 1
ATOM 862 C CA . VAL A 1 109 ? -3.343 -1.775 3.516 1.00 91.44 109 VAL A CA 1
ATOM 863 C C . VAL A 1 109 ? -3.194 -2.882 2.472 1.00 91.44 109 VAL A C 1
ATOM 865 O O . VAL A 1 109 ? -3.812 -3.942 2.549 1.00 91.44 109 VAL A O 1
ATOM 868 N N . HIS A 1 110 ? -2.368 -2.634 1.464 1.00 91.25 110 HIS A N 1
ATOM 869 C CA . HIS A 1 110 ? -2.022 -3.587 0.422 1.00 91.25 110 HIS A CA 1
ATOM 870 C C . HIS A 1 110 ? -0.582 -3.343 -0.008 1.00 91.25 110 HIS A C 1
ATOM 872 O O . HIS A 1 110 ? -0.008 -2.307 0.305 1.00 91.25 110 HIS A O 1
ATOM 878 N N . ARG A 1 111 ? -0.015 -4.278 -0.772 1.00 92.62 111 ARG A N 1
ATOM 879 C CA . ARG A 1 111 ? 1.334 -4.142 -1.326 1.00 92.62 111 ARG A CA 1
ATOM 880 C C . ARG A 1 111 ? 1.318 -3.859 -2.820 1.00 92.62 111 ARG A C 1
ATOM 882 O O . ARG A 1 111 ? 0.413 -4.289 -3.536 1.00 92.62 111 ARG A O 1
ATOM 889 N N . LEU A 1 112 ? 2.350 -3.157 -3.271 1.00 90.44 112 LEU A N 1
ATOM 890 C CA . LEU A 1 112 ? 2.793 -3.122 -4.659 1.00 90.44 112 LEU A CA 1
ATOM 891 C C . LEU A 1 112 ? 4.172 -3.774 -4.718 1.00 90.44 112 LEU A C 1
ATOM 893 O O . LEU A 1 112 ? 4.998 -3.552 -3.831 1.00 90.44 112 LEU A O 1
ATOM 897 N N . ASP A 1 113 ? 4.417 -4.578 -5.748 1.00 89.88 113 ASP A N 1
ATOM 898 C CA . ASP A 1 113 ? 5.706 -5.244 -5.911 1.00 89.88 113 ASP A CA 1
ATOM 899 C C . ASP A 1 113 ? 6.826 -4.242 -6.189 1.00 89.88 113 ASP A C 1
ATOM 901 O O . ASP A 1 113 ? 6.588 -3.117 -6.638 1.00 89.88 113 ASP A O 1
ATOM 905 N N . ARG A 1 114 ? 8.070 -4.676 -5.955 1.00 87.69 114 ARG A N 1
ATOM 906 C CA . ARG A 1 114 ? 9.263 -3.832 -6.086 1.00 87.69 114 ARG A CA 1
ATOM 907 C C . ARG A 1 114 ? 9.296 -3.113 -7.432 1.00 87.69 114 ARG A C 1
ATOM 909 O O . ARG A 1 114 ? 9.361 -1.895 -7.462 1.00 87.69 114 ARG A O 1
ATOM 916 N N . VAL A 1 115 ? 9.163 -3.844 -8.535 1.00 87.81 115 VAL A N 1
ATOM 917 C CA . VAL A 1 115 ? 9.217 -3.300 -9.907 1.00 87.81 115 VAL A CA 1
ATOM 918 C C . VAL A 1 115 ? 7.952 -2.549 -10.340 1.00 87.81 115 VAL A C 1
ATOM 920 O O . VAL A 1 115 ? 7.930 -1.954 -11.411 1.00 87.81 115 VAL A O 1
ATOM 923 N N . THR A 1 116 ? 6.892 -2.565 -9.529 1.00 89.00 116 THR A N 1
ATOM 924 C CA . THR A 1 116 ? 5.612 -1.937 -9.873 1.00 89.00 116 THR A CA 1
ATOM 925 C C . THR A 1 116 ? 5.571 -0.508 -9.349 1.00 89.00 116 THR A C 1
ATOM 927 O O . THR A 1 116 ? 5.837 -0.270 -8.170 1.00 89.00 116 THR A O 1
ATOM 930 N N . SER A 1 117 ? 5.207 0.438 -10.212 1.00 91.50 117 SER A N 1
ATOM 931 C CA . SER A 1 117 ? 4.813 1.791 -9.821 1.00 91.50 117 SER A CA 1
ATOM 932 C C . SER A 1 117 ? 3.294 1.904 -9.705 1.00 91.50 117 SER A C 1
ATOM 934 O O . SER A 1 117 ? 2.553 1.105 -10.284 1.00 91.50 117 SER A O 1
ATOM 936 N N . GLY A 1 118 ? 2.815 2.895 -8.959 1.00 91.38 118 GLY A N 1
ATOM 937 C CA . GLY A 1 118 ? 1.390 3.208 -8.894 1.00 91.38 118 GLY A CA 1
ATOM 938 C C . GLY A 1 118 ? 0.927 3.639 -7.514 1.00 91.38 118 GLY A C 1
ATOM 939 O O . GLY A 1 118 ? 1.725 3.991 -6.652 1.00 91.38 118 GLY A O 1
ATOM 940 N N . ILE A 1 119 ? -0.386 3.608 -7.315 1.00 93.50 119 ILE A N 1
ATOM 941 C CA . ILE A 1 119 ? -1.023 4.108 -6.098 1.00 93.50 119 ILE A CA 1
ATOM 942 C C . ILE A 1 119 ? -0.870 3.083 -4.972 1.00 93.50 119 ILE A C 1
ATOM 944 O O . ILE A 1 119 ? -1.303 1.935 -5.113 1.00 93.50 119 ILE A O 1
ATOM 948 N N . LEU A 1 120 ? -0.285 3.506 -3.854 1.00 93.62 120 LEU A N 1
ATOM 949 C CA . LEU A 1 120 ? -0.235 2.737 -2.614 1.00 93.62 120 LEU A CA 1
ATOM 950 C C . LEU A 1 120 ? -1.111 3.418 -1.562 1.00 93.62 120 LEU A C 1
ATOM 952 O O . LEU A 1 120 ? -0.904 4.589 -1.249 1.00 93.62 120 LEU A O 1
ATOM 956 N N . LEU A 1 121 ? -2.080 2.673 -1.029 1.00 94.06 121 LEU A N 1
ATOM 957 C CA . LEU A 1 121 ? -2.954 3.133 0.042 1.00 94.06 121 LEU A CA 1
ATOM 958 C C . LEU A 1 121 ? -2.394 2.729 1.409 1.00 94.06 121 LEU A C 1
ATOM 960 O O . LEU A 1 121 ? -2.067 1.563 1.656 1.00 94.06 121 LEU A O 1
ATOM 964 N N . LEU A 1 122 ? -2.338 3.706 2.303 1.00 93.75 122 LEU A N 1
ATOM 965 C CA . LEU A 1 122 ? -1.881 3.594 3.678 1.00 93.75 122 LEU A CA 1
ATOM 966 C C . LEU A 1 122 ? -2.993 4.073 4.610 1.00 93.75 122 LEU A C 1
ATOM 968 O O . LEU A 1 122 ? -3.713 5.025 4.308 1.00 93.75 122 LEU A O 1
ATOM 972 N N . ALA A 1 123 ? -3.125 3.409 5.749 1.00 93.94 123 ALA A N 1
ATOM 973 C CA . ALA A 1 123 ? -4.027 3.806 6.816 1.00 93.94 123 ALA A CA 1
ATOM 974 C C . ALA A 1 123 ? -3.251 4.509 7.935 1.00 93.94 123 ALA A C 1
ATOM 976 O O . ALA A 1 123 ? -2.105 4.167 8.230 1.00 93.94 123 ALA A O 1
ATOM 977 N N . LYS A 1 124 ? -3.901 5.485 8.563 1.00 91.31 124 LYS A N 1
ATOM 978 C CA . LYS A 1 124 ? -3.381 6.286 9.679 1.00 91.31 124 LYS A CA 1
ATOM 979 C C . LYS A 1 124 ? -3.671 5.666 11.057 1.00 91.31 124 LYS A C 1
ATOM 981 O O . LYS A 1 124 ? -3.081 6.072 12.049 1.00 91.31 124 LYS A O 1
ATOM 986 N N . SER A 1 125 ? -4.545 4.657 11.108 1.00 91.44 125 SER A N 1
ATOM 987 C CA . SER A 1 125 ? -4.898 3.876 12.302 1.00 91.44 125 SER A CA 1
ATOM 988 C C . SER A 1 125 ? -4.924 2.378 11.977 1.00 91.44 125 SER A C 1
ATOM 990 O O . SER A 1 125 ? -5.233 1.987 10.845 1.00 91.44 125 SER A O 1
ATOM 992 N N . SER A 1 126 ? -4.633 1.536 12.974 1.00 93.62 126 SER A N 1
ATOM 993 C CA . SER A 1 126 ? -4.724 0.075 12.867 1.00 93.62 126 SER A CA 1
ATOM 994 C C . SER A 1 126 ? -6.137 -0.409 12.555 1.00 93.62 126 SER A C 1
ATOM 996 O O . SER A 1 126 ? -6.294 -1.366 11.799 1.00 93.62 126 SER A O 1
ATOM 998 N N . ASP A 1 127 ? -7.162 0.255 13.085 1.00 92.69 127 ASP A N 1
ATOM 999 C CA . ASP A 1 127 ? -8.553 -0.187 12.931 1.00 92.69 127 ASP A CA 1
ATOM 1000 C C . ASP A 1 127 ? -9.014 -0.014 11.482 1.00 92.69 127 ASP A C 1
ATOM 1002 O O . ASP A 1 127 ? -9.561 -0.932 10.866 1.00 92.69 127 ASP A O 1
ATOM 1006 N N . ILE A 1 128 ? -8.671 1.134 10.892 1.00 93.06 128 ILE A N 1
ATOM 1007 C CA . ILE A 1 128 ? -8.900 1.429 9.475 1.00 93.06 128 ILE A CA 1
ATOM 1008 C C . ILE A 1 128 ? -8.088 0.483 8.588 1.00 93.06 128 ILE A C 1
ATOM 1010 O O . ILE A 1 128 ? -8.603 -0.015 7.584 1.00 93.06 128 ILE A O 1
ATOM 1014 N N . ALA A 1 129 ? -6.836 0.192 8.961 1.00 93.12 129 ALA A N 1
ATOM 1015 C CA . ALA A 1 129 ? -6.006 -0.762 8.233 1.00 93.12 129 ALA A CA 1
ATOM 1016 C C . ALA A 1 129 ? -6.662 -2.148 8.190 1.00 93.12 129 ALA A C 1
ATOM 1018 O O . ALA A 1 129 ? -6.797 -2.725 7.114 1.00 93.12 129 ALA A O 1
ATOM 1019 N N . ASN A 1 130 ? -7.125 -2.650 9.336 1.00 92.31 130 ASN A N 1
ATOM 1020 C CA . ASN A 1 130 ? -7.786 -3.949 9.449 1.00 92.31 130 ASN A CA 1
ATOM 1021 C C . ASN A 1 130 ? -9.081 -4.003 8.628 1.00 92.31 130 ASN A C 1
ATOM 1023 O O . ASN A 1 130 ? -9.281 -4.946 7.856 1.00 92.31 130 ASN A O 1
ATOM 1027 N N . ALA A 1 131 ? -9.924 -2.972 8.733 1.00 91.75 131 ALA A N 1
ATOM 1028 C CA . ALA A 1 131 ? -11.160 -2.873 7.961 1.00 91.75 131 ALA A CA 1
ATOM 1029 C C . ALA A 1 131 ? -10.889 -2.894 6.448 1.00 91.75 131 ALA A C 1
ATOM 1031 O O . ALA A 1 131 ? -11.525 -3.642 5.701 1.00 91.75 131 ALA A O 1
ATOM 1032 N N . LEU A 1 132 ? -9.903 -2.121 5.985 1.00 92.00 132 LEU A N 1
ATOM 1033 C CA . LEU A 1 132 ? -9.549 -2.101 4.572 1.00 92.00 132 LEU A CA 1
ATOM 1034 C C . LEU A 1 132 ? -8.911 -3.413 4.118 1.00 92.00 132 LEU A C 1
ATOM 1036 O O . LEU A 1 132 ? -9.303 -3.935 3.078 1.00 92.00 132 LEU A O 1
ATOM 1040 N N . VAL A 1 133 ? -7.988 -3.992 4.885 1.00 90.88 133 VAL A N 1
ATOM 1041 C CA . VAL A 1 133 ? -7.394 -5.302 4.573 1.00 90.88 133 VAL A CA 1
ATOM 1042 C C . VAL A 1 133 ? -8.488 -6.353 4.374 1.00 90.88 133 VAL A C 1
ATOM 1044 O O . VAL A 1 133 ? -8.414 -7.127 3.417 1.00 90.88 133 VAL A O 1
ATOM 1047 N N . ASN A 1 134 ? -9.531 -6.350 5.207 1.00 90.12 134 ASN A N 1
ATOM 1048 C CA . ASN A 1 134 ? -10.677 -7.243 5.040 1.00 90.12 134 ASN A CA 1
ATOM 1049 C C . ASN A 1 134 ? -11.436 -6.966 3.736 1.00 90.12 134 ASN A C 1
ATOM 1051 O O . ASN A 1 134 ? -11.637 -7.895 2.958 1.00 90.12 134 ASN A O 1
ATOM 1055 N N . LYS A 1 135 ? -11.720 -5.703 3.393 1.00 89.12 135 LYS A N 1
ATOM 1056 C CA . LYS A 1 135 ? -12.323 -5.356 2.088 1.00 89.12 135 LYS A CA 1
ATOM 1057 C C . LYS A 1 135 ? -11.474 -5.802 0.890 1.00 89.12 135 LYS A C 1
ATOM 1059 O O . LYS A 1 135 ? -12.009 -6.241 -0.132 1.00 89.12 135 LYS A O 1
ATOM 1064 N N . PHE A 1 136 ? -10.146 -5.713 0.996 1.00 88.50 136 PHE A N 1
ATOM 1065 C CA . PHE A 1 136 ? -9.225 -6.218 -0.027 1.00 88.50 136 PHE A CA 1
ATOM 1066 C C . PHE A 1 136 ? -9.265 -7.753 -0.123 1.00 88.50 136 PHE A C 1
ATOM 1068 O O . PHE A 1 136 ? -9.239 -8.283 -1.238 1.00 88.50 136 PHE A O 1
ATOM 1075 N N . LYS A 1 137 ? -9.359 -8.463 1.011 1.00 87.50 137 LYS A N 1
ATOM 1076 C CA . LYS A 1 137 ? -9.510 -9.931 1.068 1.00 87.50 137 LYS A CA 1
ATOM 1077 C C . LYS A 1 137 ? -10.844 -10.389 0.476 1.00 87.50 137 LYS A C 1
ATOM 1079 O O . LYS A 1 137 ? -10.866 -11.320 -0.326 1.00 87.50 137 LYS A O 1
ATOM 1084 N N . GLU A 1 138 ? -11.923 -9.685 0.794 1.00 92.06 138 GLU A N 1
ATOM 1085 C CA . GLU A 1 138 ? -13.288 -9.943 0.315 1.00 92.06 138 GLU A CA 1
ATOM 1086 C C . GLU A 1 138 ? -13.509 -9.523 -1.149 1.00 92.06 138 GLU A C 1
ATOM 1088 O O . GLU A 1 138 ? -14.606 -9.674 -1.680 1.00 92.06 138 GLU A O 1
ATOM 1093 N N . LYS A 1 139 ? -12.473 -9.010 -1.833 1.00 89.56 139 LYS A N 1
ATOM 1094 C CA . LYS A 1 139 ? -12.531 -8.532 -3.228 1.00 89.56 139 LYS A CA 1
ATOM 1095 C C . LYS A 1 139 ? -13.587 -7.440 -3.460 1.00 89.56 139 LYS A C 1
ATOM 1097 O O . LYS A 1 139 ? -14.028 -7.245 -4.589 1.00 89.56 139 LYS A O 1
ATOM 1102 N N . GLN A 1 140 ? -13.929 -6.682 -2.419 1.00 86.75 140 GLN A N 1
ATOM 1103 C CA . GLN A 1 140 ? -14.826 -5.524 -2.505 1.00 86.75 140 GLN A CA 1
ATOM 1104 C C . GLN A 1 140 ? -14.123 -4.276 -3.066 1.00 86.75 140 GLN A C 1
ATOM 1106 O O . GLN A 1 140 ? -14.763 -3.268 -3.353 1.00 86.75 140 GLN A O 1
ATOM 1111 N N . VAL A 1 141 ? -12.799 -4.337 -3.238 1.00 86.62 141 VAL A N 1
ATOM 1112 C CA . VAL A 1 141 ? -11.990 -3.263 -3.822 1.00 86.62 141 VAL A CA 1
ATOM 1113 C C . VAL A 1 141 ? -11.614 -3.603 -5.261 1.00 86.62 141 VAL A C 1
ATOM 1115 O O . VAL A 1 141 ? -10.904 -4.576 -5.533 1.00 86.62 141 VAL A O 1
ATOM 1118 N N . ASN A 1 142 ? -12.038 -2.746 -6.188 1.00 87.00 142 ASN A N 1
ATOM 1119 C CA . ASN A 1 142 ? -11.654 -2.839 -7.592 1.00 87.00 142 ASN A CA 1
ATOM 1120 C C . ASN A 1 142 ? -10.260 -2.240 -7.809 1.00 87.00 142 ASN A C 1
ATOM 1122 O O . ASN A 1 142 ? -10.019 -1.076 -7.503 1.00 87.00 142 ASN A O 1
ATOM 1126 N N . LYS A 1 143 ? -9.349 -3.035 -8.379 1.00 85.06 143 LYS A N 1
ATOM 1127 C CA . LYS A 1 143 ? -7.973 -2.624 -8.685 1.00 85.06 143 LYS A CA 1
ATOM 1128 C C . LYS A 1 143 ? -7.765 -2.602 -10.192 1.00 85.06 143 LYS A C 1
ATOM 1130 O O . LYS A 1 143 ? -8.045 -3.591 -10.871 1.00 85.06 143 LYS A O 1
ATOM 1135 N N . TYR A 1 144 ? -7.236 -1.495 -10.695 1.00 87.69 144 TYR A N 1
ATOM 1136 C CA . TYR A 1 144 ? -6.944 -1.306 -12.110 1.00 87.69 144 TYR A CA 1
ATOM 1137 C C . TYR A 1 144 ? -5.442 -1.137 -12.295 1.00 87.69 144 TYR A C 1
ATOM 1139 O O . TYR A 1 144 ? -4.816 -0.332 -11.614 1.00 87.69 144 TYR A O 1
ATOM 1147 N N . TYR A 1 145 ? -4.875 -1.906 -13.223 1.00 86.56 145 TYR A N 1
ATOM 1148 C CA . TYR A 1 145 ? -3.453 -1.878 -13.538 1.00 86.56 145 TYR A CA 1
ATOM 1149 C C . TYR A 1 145 ? -3.280 -1.581 -15.018 1.00 86.56 145 TYR A C 1
ATOM 1151 O O . TYR A 1 145 ? -3.891 -2.239 -15.864 1.00 86.56 145 TYR A O 1
ATOM 1159 N N . MET A 1 146 ? -2.418 -0.617 -15.326 1.00 89.00 146 MET A N 1
ATOM 1160 C CA . MET A 1 146 ? -1.924 -0.423 -16.679 1.00 89.00 146 MET A CA 1
ATOM 1161 C C . MET A 1 146 ? -0.624 -1.209 -16.823 1.00 89.00 146 MET A C 1
ATOM 1163 O O . MET A 1 146 ? 0.318 -0.999 -16.066 1.00 89.00 146 MET A O 1
ATOM 1167 N N . ALA A 1 147 ? -0.587 -2.137 -17.776 1.00 85.12 147 ALA A N 1
ATOM 1168 C CA . ALA A 1 147 ? 0.570 -2.989 -18.010 1.00 85.12 147 ALA A CA 1
ATOM 1169 C C . ALA A 1 147 ? 0.881 -3.087 -19.504 1.00 85.12 147 ALA A C 1
ATOM 1171 O O . ALA A 1 147 ? -0.022 -3.114 -20.349 1.00 85.12 147 ALA A O 1
ATOM 1172 N N . LEU A 1 148 ? 2.172 -3.188 -19.812 1.00 86.81 148 LEU A N 1
ATOM 1173 C CA . LEU A 1 148 ? 2.677 -3.490 -21.144 1.00 86.81 148 LEU A CA 1
ATOM 1174 C C . LEU A 1 148 ? 3.159 -4.939 -21.171 1.00 86.81 148 LEU A C 1
ATOM 1176 O O . LEU A 1 148 ? 3.894 -5.385 -20.298 1.00 86.81 148 LEU A O 1
ATOM 1180 N N . SER A 1 149 ? 2.733 -5.681 -22.191 1.00 87.44 149 SER A N 1
ATOM 1181 C CA . SER A 1 149 ? 3.208 -7.038 -22.448 1.00 87.44 149 SER A CA 1
ATOM 1182 C C . SER A 1 149 ? 3.610 -7.185 -23.909 1.00 87.44 149 SER A C 1
ATOM 1184 O O . SER A 1 149 ? 2.895 -6.708 -24.804 1.00 87.44 149 SER A O 1
ATOM 1186 N N . GLY A 1 150 ? 4.737 -7.871 -24.125 1.00 89.12 150 GLY A N 1
ATOM 1187 C CA . GLY A 1 150 ? 5.214 -8.292 -25.444 1.00 89.12 150 GLY A CA 1
ATOM 1188 C C . GLY A 1 150 ? 4.411 -9.453 -26.038 1.00 89.12 150 GLY A C 1
ATOM 1189 O O . GLY A 1 150 ? 4.548 -9.753 -27.217 1.00 89.12 150 GLY A O 1
ATOM 1190 N N . LYS A 1 151 ? 3.538 -10.095 -25.251 1.00 87.88 151 LYS A N 1
ATOM 1191 C CA . LYS A 1 151 ? 2.642 -11.159 -25.719 1.00 87.88 151 LYS A CA 1
ATOM 1192 C C . LYS A 1 151 ? 1.192 -10.685 -25.664 1.00 87.88 151 LYS A C 1
ATOM 1194 O O . LYS A 1 151 ? 0.815 -9.864 -24.826 1.00 87.88 151 LYS A O 1
ATOM 1199 N N . LYS A 1 152 ? 0.354 -11.217 -26.557 1.00 86.56 152 LYS A N 1
ATOM 1200 C CA . LYS A 1 152 ? -1.094 -10.989 -26.493 1.00 86.56 152 LYS A CA 1
ATOM 1201 C C . LYS A 1 152 ? -1.625 -11.589 -25.182 1.00 86.56 152 LYS A C 1
ATOM 1203 O O . LYS A 1 152 ? -1.322 -12.751 -24.898 1.00 86.56 152 LYS A O 1
ATOM 1208 N N . PRO A 1 153 ? -2.400 -10.838 -24.381 1.00 81.56 153 PRO A N 1
ATOM 1209 C CA . PRO A 1 153 ? -2.987 -11.374 -23.161 1.00 81.56 153 PRO A CA 1
ATOM 1210 C C . PRO A 1 153 ? -3.887 -12.565 -23.509 1.00 81.56 153 PRO A C 1
ATOM 1212 O O . PRO A 1 153 ? -4.725 -12.486 -24.412 1.00 81.56 153 PRO A O 1
ATOM 1215 N N . ARG A 1 154 ? -3.705 -13.690 -22.809 1.00 76.75 154 ARG A N 1
ATOM 1216 C CA . ARG A 1 154 ? -4.619 -14.832 -22.927 1.00 76.75 154 ARG A CA 1
ATOM 1217 C C . ARG A 1 154 ? -5.946 -14.440 -22.280 1.00 76.75 154 ARG A C 1
ATOM 1219 O O . ARG A 1 154 ? -5.946 -13.820 -21.216 1.00 76.75 154 ARG A O 1
ATOM 1226 N N . LYS A 1 155 ? -7.074 -14.778 -22.918 1.00 70.31 155 LYS A N 1
ATOM 1227 C CA . LYS A 1 155 ? -8.395 -14.585 -22.303 1.00 70.31 155 LYS A CA 1
ATOM 1228 C C . LYS A 1 155 ? -8.386 -15.276 -20.940 1.00 70.31 155 LYS A C 1
ATOM 1230 O O . LYS A 1 155 ? -7.988 -16.435 -20.836 1.00 70.31 155 LYS A O 1
ATOM 1235 N N . LYS A 1 156 ? -8.782 -14.539 -19.906 1.00 60.38 156 LYS A N 1
ATOM 1236 C CA . LYS A 1 156 ? -8.913 -15.071 -18.553 1.00 60.38 156 LYS A CA 1
ATOM 1237 C C . LYS A 1 156 ? -9.970 -16.179 -18.603 1.00 60.38 156 LYS A C 1
ATOM 1239 O O . LYS A 1 156 ? -11.102 -15.891 -18.982 1.00 60.38 156 LYS A O 1
ATOM 1244 N N . LYS A 1 157 ? -9.595 -17.423 -18.287 1.00 47.47 157 LYS A N 1
ATOM 1245 C CA . LYS A 1 157 ? -10.585 -18.449 -17.938 1.00 47.47 157 LYS A CA 1
ATOM 1246 C C . LYS A 1 157 ? -11.221 -17.979 -16.627 1.00 47.47 157 LYS A C 1
ATOM 1248 O O . LYS A 1 157 ? -10.479 -17.640 -15.701 1.00 47.47 157 LYS A O 1
ATOM 1253 N N . GLN A 1 158 ? -12.536 -17.779 -16.648 1.00 40.50 158 GLN A N 1
ATOM 1254 C CA . GLN A 1 158 ? -13.315 -17.486 -15.446 1.00 40.50 158 GLN A CA 1
ATOM 1255 C C . GLN A 1 158 ? -13.363 -18.723 -14.562 1.00 40.50 158 GLN A C 1
ATOM 1257 O O . GLN A 1 158 ? -13.382 -19.832 -15.142 1.00 40.50 158 GLN A O 1
#

Organism: NCBI:txid267567

Sequence (158 aa):
CIMMKKYPLRSSIFLLLFSFIISLLLPQCAASFATHPSTPTPSSPSIITPSDINFPILYENEHLLAISKPPHIPHHDDPQSNQLGIISLLRQQQQQQSSFSYPHRLYGVHRLDRVTSGILLLAKSSDIANALVNKFKEKQVNKYYMALSGKKPRKKKQ